Protein AF-A0A9E4AXX1-F1 (afdb_monomer_lite)

pLDDT: mean 86.41, std 9.51, range [56.75, 96.88]

Secondary structure (DSSP, 8-state):
--HHHHHHHHHHHHHHHHHHHHHHTSGGG-TTHHHHHHHHHHH--TT-EEEESSHHHHHHH-TTSEEEETHHHHH-HHHHHHHHHHTT---EEEE--HHHHHHH-TT-HHHHHHHHH-----

Structure (mmCIF, N/CA/C/O backbone):
data_AF-A0A9E4AXX1-F1
#
_entry.id   AF-A0A9E4AXX1-F1
#
loop_
_atom_site.group_PDB
_atom_site.id
_atom_site.type_symbol
_atom_site.label_atom_id
_atom_site.label_alt_id
_atom_site.label_comp_id
_atom_site.label_asym_id
_atom_site.label_entity_id
_atom_site.label_seq_id
_atom_site.pdbx_PDB_ins_code
_atom_site.Cartn_x
_atom_site.Cartn_y
_atom_site.Cartn_z
_atom_site.occupancy
_atom_site.B_iso_or_equiv
_atom_site.auth_seq_id
_atom_site.auth_comp_id
_atom_site.auth_asym_id
_atom_site.auth_atom_id
_atom_site.pdbx_PDB_model_num
ATOM 1 N N . ASN A 1 1 ? 13.326 39.904 -19.390 1.00 56.75 1 ASN A N 1
ATOM 2 C CA . ASN A 1 1 ? 13.997 38.770 -18.715 1.00 56.75 1 ASN A CA 1
ATOM 3 C C . ASN A 1 1 ? 13.162 37.483 -18.827 1.00 56.75 1 ASN A C 1
ATOM 5 O O . ASN A 1 1 ? 12.922 36.799 -17.845 1.00 56.75 1 ASN A O 1
ATOM 9 N N . THR A 1 2 ? 12.675 37.166 -20.030 1.00 58.84 2 THR A N 1
ATOM 10 C CA . THR A 1 2 ? 11.718 36.077 -20.317 1.00 58.84 2 THR A CA 1
ATOM 11 C C . THR A 1 2 ? 12.393 34.714 -20.495 1.00 58.84 2 THR A C 1
ATOM 13 O O . THR A 1 2 ? 11.805 33.699 -20.135 1.00 58.84 2 THR A O 1
ATOM 16 N N . LEU A 1 3 ? 13.650 34.684 -20.960 1.00 58.59 3 LEU A N 1
ATOM 17 C CA . LEU A 1 3 ? 14.443 33.450 -21.058 1.00 58.59 3 LEU A CA 1
ATOM 18 C C . LEU A 1 3 ? 14.667 32.782 -19.690 1.00 58.59 3 LEU A C 1
ATOM 20 O O . LEU A 1 3 ? 14.642 31.559 -19.601 1.00 58.59 3 LEU A O 1
ATOM 24 N N . GLY A 1 4 ? 14.836 33.574 -18.625 1.00 64.25 4 GLY A N 1
ATOM 25 C CA . GLY A 1 4 ? 15.099 33.061 -17.276 1.00 64.25 4 GLY A CA 1
ATOM 26 C C . GLY A 1 4 ? 13.930 32.297 -16.644 1.00 64.25 4 GLY A C 1
ATOM 27 O O . GLY A 1 4 ? 14.163 31.475 -15.769 1.00 64.25 4 GLY A O 1
ATOM 28 N N . ILE A 1 5 ? 12.692 32.532 -17.099 1.00 74.06 5 ILE A N 1
ATOM 29 C CA . ILE A 1 5 ? 11.482 31.823 -16.634 1.00 74.06 5 ILE A CA 1
ATOM 30 C C . ILE A 1 5 ? 11.172 30.621 -17.540 1.00 74.06 5 ILE A C 1
ATOM 32 O O . ILE A 1 5 ? 10.683 29.594 -17.081 1.00 74.06 5 ILE A O 1
ATOM 36 N N . LEU A 1 6 ? 11.513 30.714 -18.827 1.00 80.31 6 LEU A N 1
ATOM 37 C CA . LEU A 1 6 ? 11.275 29.649 -19.801 1.00 80.31 6 LEU A CA 1
ATOM 38 C C . LEU A 1 6 ? 12.066 28.375 -19.481 1.00 80.31 6 LEU A C 1
ATOM 40 O O . LEU A 1 6 ? 11.515 27.283 -19.565 1.00 80.31 6 LEU A O 1
ATOM 44 N N . VAL A 1 7 ? 13.326 28.512 -19.059 1.00 81.62 7 VAL A N 1
ATOM 45 C CA . VAL A 1 7 ? 14.173 27.371 -18.675 1.00 81.62 7 VAL A CA 1
ATOM 46 C C . VAL A 1 7 ? 13.571 26.556 -17.515 1.00 81.62 7 VAL A C 1
ATOM 48 O O . VAL A 1 7 ? 13.377 25.353 -17.696 1.00 81.62 7 VAL A O 1
ATOM 51 N N . PRO A 1 8 ? 13.208 27.144 -16.355 1.00 81.12 8 PRO A N 1
ATOM 52 C CA . PRO A 1 8 ? 12.591 26.382 -15.271 1.00 81.12 8 PRO A CA 1
ATOM 53 C C . PRO A 1 8 ? 11.210 25.824 -15.639 1.00 81.12 8 PRO A C 1
ATOM 55 O O . PRO A 1 8 ? 10.886 24.719 -15.213 1.00 81.12 8 PRO A O 1
ATOM 58 N N . CYS A 1 9 ? 10.418 26.514 -16.469 1.00 82.62 9 CYS A N 1
ATOM 59 C CA . CYS A 1 9 ? 9.150 25.968 -16.964 1.00 82.62 9 CYS A CA 1
ATOM 60 C C . CYS A 1 9 ? 9.351 24.724 -17.837 1.00 82.62 9 CYS A C 1
ATOM 62 O O . CYS A 1 9 ? 8.648 23.736 -17.649 1.00 82.62 9 CYS A O 1
ATOM 64 N N . VAL A 1 10 ? 10.317 24.744 -18.762 1.00 82.06 10 VAL A N 1
ATOM 65 C CA . VAL A 1 10 ? 10.636 23.576 -19.598 1.00 82.06 10 VAL A CA 1
ATOM 66 C C . VAL A 1 10 ? 11.124 22.417 -18.731 1.00 82.06 10 VAL A C 1
ATOM 68 O O . VAL A 1 10 ? 10.649 21.301 -18.914 1.00 82.06 10 VAL A O 1
ATOM 71 N N . LEU A 1 11 ? 11.988 22.682 -17.744 1.00 82.44 11 LEU A N 1
ATOM 72 C CA . LEU A 1 11 ? 12.474 21.654 -16.819 1.00 82.44 11 LEU A CA 1
ATOM 73 C C . LEU A 1 11 ? 11.337 21.022 -16.006 1.00 82.44 11 LEU A C 1
ATOM 75 O O . LEU A 1 11 ? 11.226 19.797 -15.965 1.00 82.44 11 LEU A O 1
ATOM 79 N N . LEU A 1 12 ? 10.456 21.840 -15.422 1.00 80.44 12 LEU A N 1
ATOM 80 C CA . LEU A 1 12 ? 9.279 21.363 -14.690 1.00 80.44 12 LEU A CA 1
ATOM 81 C C . LEU A 1 12 ? 8.368 20.510 -15.573 1.00 80.44 12 LEU A C 1
ATOM 83 O O . LEU A 1 12 ? 7.955 19.431 -15.159 1.00 80.44 12 LEU A O 1
ATOM 87 N N . VAL A 1 13 ? 8.090 20.959 -16.800 1.00 81.00 13 VAL A N 1
ATOM 88 C CA . VAL A 1 13 ? 7.272 20.194 -17.749 1.00 81.00 13 VAL A CA 1
ATOM 89 C C . VAL A 1 13 ? 7.940 18.864 -18.083 1.00 81.00 13 VAL A C 1
ATOM 91 O O . VAL A 1 13 ? 7.255 17.845 -18.086 1.00 81.00 13 VAL A O 1
ATOM 94 N N . THR A 1 14 ? 9.253 18.832 -18.323 1.00 75.75 14 THR A N 1
ATOM 95 C CA . THR A 1 14 ? 9.959 17.577 -18.623 1.00 75.75 14 THR A CA 1
ATOM 96 C C . THR A 1 14 ? 9.958 16.601 -17.450 1.00 75.75 14 THR A C 1
ATOM 98 O O . THR A 1 14 ? 9.663 15.430 -17.665 1.00 75.75 14 THR A O 1
ATOM 101 N N . LEU A 1 15 ? 10.197 17.073 -16.223 1.00 78.44 15 LEU A N 1
ATOM 102 C CA . LEU A 1 15 ? 10.161 16.249 -15.008 1.00 78.44 15 LEU A CA 1
ATOM 103 C C . LEU A 1 15 ? 8.767 15.654 -14.776 1.00 78.44 15 LEU A C 1
ATOM 105 O O . LEU A 1 15 ? 8.622 14.442 -14.665 1.00 78.44 15 LEU A O 1
ATOM 109 N N . LEU A 1 16 ? 7.725 16.488 -14.816 1.00 75.19 16 LEU A N 1
ATOM 110 C CA . LEU A 1 16 ? 6.343 16.024 -14.649 1.00 75.19 16 LEU A CA 1
ATOM 111 C C . LEU A 1 16 ? 5.903 15.088 -15.783 1.00 75.19 16 LEU A C 1
ATOM 113 O O . LEU A 1 16 ? 5.129 14.157 -15.563 1.00 75.19 16 LEU A O 1
ATOM 117 N N . SER A 1 17 ? 6.394 15.323 -17.004 1.00 75.00 17 SER A N 1
ATOM 118 C CA . SER A 1 17 ? 6.107 14.453 -18.146 1.00 75.00 17 SER A CA 1
ATOM 119 C C . SER A 1 17 ? 6.749 13.082 -17.984 1.00 75.00 17 SER A C 1
ATOM 121 O O . SER A 1 17 ? 6.130 12.102 -18.382 1.00 75.00 17 SER A O 1
ATOM 123 N N . GLN A 1 18 ? 7.947 12.992 -17.399 1.00 74.62 18 GLN A N 1
ATOM 124 C CA . GLN A 1 18 ? 8.622 11.718 -17.147 1.00 74.62 18 GLN A CA 1
ATOM 125 C C . GLN A 1 18 ? 7.835 10.847 -16.170 1.00 74.62 18 GLN A C 1
ATOM 127 O O . GLN A 1 18 ? 7.527 9.710 -16.520 1.00 74.62 18 GLN A O 1
ATOM 132 N N . ASP A 1 19 ? 7.423 11.387 -15.021 1.00 71.62 19 ASP A N 1
ATOM 133 C CA . ASP A 1 19 ? 6.603 10.642 -14.055 1.00 71.62 19 ASP A CA 1
ATOM 134 C C . ASP A 1 19 ? 5.276 10.207 -14.683 1.00 71.62 19 ASP A C 1
ATOM 136 O O . ASP A 1 19 ? 4.839 9.060 -14.560 1.00 71.62 19 ASP A O 1
ATOM 140 N N . TYR A 1 20 ? 4.648 11.119 -15.431 1.00 75.88 20 TYR A N 1
ATOM 141 C CA . TYR A 1 20 ? 3.413 10.827 -16.139 1.00 75.88 20 TYR A CA 1
ATOM 142 C C . TYR A 1 20 ? 3.582 9.714 -17.176 1.00 75.88 20 TYR A C 1
ATOM 144 O O . TYR A 1 20 ? 2.757 8.806 -17.221 1.00 75.88 20 TYR A O 1
ATOM 152 N N . LEU A 1 21 ? 4.624 9.771 -18.009 1.00 74.00 21 LEU A N 1
ATOM 153 C CA . LEU A 1 21 ? 4.923 8.763 -19.028 1.00 74.00 21 LEU A CA 1
ATOM 154 C C . LEU A 1 21 ? 5.248 7.414 -18.386 1.00 74.00 21 LEU A C 1
ATOM 156 O O . LEU A 1 21 ? 4.680 6.400 -18.789 1.00 74.00 21 LEU A O 1
ATOM 160 N N . TYR A 1 22 ? 6.084 7.408 -17.353 1.00 75.50 22 TYR A N 1
ATOM 161 C CA . TYR A 1 22 ? 6.487 6.201 -16.644 1.00 75.50 22 TYR A CA 1
ATOM 162 C C . TYR A 1 22 ? 5.286 5.477 -16.026 1.00 75.50 22 TYR A C 1
ATOM 164 O O . TYR A 1 22 ? 5.074 4.283 -16.251 1.00 75.50 22 TYR A O 1
ATOM 172 N N . PHE A 1 23 ? 4.419 6.193 -15.308 1.00 75.06 23 PHE A N 1
ATOM 173 C CA . PHE A 1 23 ? 3.256 5.548 -14.709 1.00 75.06 23 PHE A CA 1
ATOM 174 C C . PHE A 1 23 ? 2.154 5.267 -15.727 1.00 75.06 23 PHE A C 1
ATOM 176 O O . PHE A 1 23 ? 1.577 4.186 -15.683 1.00 75.06 23 PHE A O 1
ATOM 183 N N . LYS A 1 24 ? 1.872 6.168 -16.675 1.00 75.25 24 LYS A N 1
ATOM 184 C CA . LYS A 1 24 ? 0.751 5.991 -17.611 1.00 75.25 24 LYS A CA 1
ATOM 185 C C . LYS A 1 24 ? 1.038 5.019 -18.753 1.00 75.25 24 LYS A C 1
ATOM 187 O O . LYS A 1 24 ? 0.120 4.310 -19.164 1.00 75.25 24 LYS A O 1
ATOM 192 N N . ILE A 1 25 ? 2.247 5.044 -19.312 1.00 74.44 25 ILE A N 1
ATOM 193 C CA . ILE A 1 25 ? 2.620 4.248 -20.490 1.00 74.44 25 ILE A CA 1
ATOM 194 C C . ILE A 1 25 ? 3.355 2.980 -20.070 1.00 74.44 25 ILE A C 1
ATOM 196 O O . ILE A 1 25 ? 3.000 1.896 -20.525 1.00 74.44 25 ILE A O 1
ATOM 200 N N . GLU A 1 26 ? 4.333 3.091 -19.171 1.00 71.62 26 GLU A N 1
ATOM 201 C CA . GLU A 1 26 ? 5.130 1.936 -18.732 1.00 71.62 26 GLU A CA 1
ATOM 202 C C . GLU A 1 26 ? 4.500 1.186 -17.549 1.00 71.62 26 GLU A C 1
ATOM 204 O O . GLU A 1 26 ? 5.031 0.168 -17.105 1.00 71.62 26 GLU A O 1
ATOM 209 N N . ASN A 1 27 ? 3.355 1.656 -17.034 1.00 67.31 27 ASN A N 1
ATOM 210 C CA . ASN A 1 27 ? 2.674 1.100 -15.859 1.00 67.31 27 ASN A CA 1
ATOM 211 C C . ASN A 1 27 ? 3.601 0.992 -14.631 1.00 67.31 27 ASN A C 1
ATOM 213 O O . ASN A 1 27 ? 3.482 0.064 -13.829 1.00 67.31 27 ASN A O 1
ATOM 217 N N . GLY A 1 28 ? 4.567 1.909 -14.504 1.00 65.00 28 GLY A N 1
ATOM 218 C CA . GLY A 1 28 ? 5.587 1.860 -13.457 1.00 65.00 28 GLY A CA 1
ATOM 219 C C . GLY A 1 28 ? 6.519 0.646 -13.559 1.00 65.00 28 GLY A C 1
ATOM 220 O O . GLY A 1 28 ? 6.969 0.136 -12.534 1.00 65.00 28 GLY A O 1
ATOM 221 N N . GLY A 1 29 ? 6.730 0.120 -14.771 1.00 69.94 29 GLY A N 1
ATOM 222 C CA . GLY A 1 29 ? 7.564 -1.054 -15.034 1.00 69.94 29 GLY A CA 1
ATOM 223 C C . GLY A 1 29 ? 6.938 -2.386 -14.608 1.00 69.94 29 GLY A C 1
ATOM 224 O O . GLY A 1 29 ? 7.637 -3.401 -14.571 1.00 69.94 29 GLY A O 1
ATOM 225 N N . ARG A 1 30 ? 5.639 -2.417 -14.258 1.00 72.94 30 ARG A N 1
ATOM 226 C CA . ARG A 1 30 ? 4.974 -3.610 -13.703 1.00 72.94 30 ARG A CA 1
ATOM 227 C C . ARG A 1 30 ? 3.643 -3.906 -14.406 1.00 72.94 30 ARG A C 1
ATOM 229 O O . ARG A 1 30 ? 2.642 -3.235 -14.151 1.00 72.94 30 ARG A O 1
ATOM 236 N N . PRO A 1 31 ? 3.578 -4.957 -15.248 1.00 68.69 31 PRO A N 1
ATOM 237 C CA . PRO A 1 31 ? 2.538 -5.121 -16.272 1.00 68.69 31 PRO A CA 1
ATOM 238 C C . PRO A 1 31 ? 1.109 -5.389 -15.766 1.00 68.69 31 PRO A C 1
ATOM 240 O O . PRO A 1 31 ? 0.210 -5.512 -16.585 1.00 68.69 31 PRO A O 1
ATOM 243 N N . LYS A 1 32 ? 0.868 -5.470 -14.449 1.00 81.19 32 LYS A N 1
ATOM 244 C CA . LYS A 1 32 ? -0.468 -5.703 -13.857 1.00 81.19 32 LYS A CA 1
ATOM 245 C C . LYS A 1 32 ? -0.842 -4.736 -12.739 1.00 81.19 32 LYS A C 1
ATOM 247 O O . LYS A 1 32 ? -1.874 -4.897 -12.093 1.00 81.19 32 LYS A O 1
ATOM 252 N N . TRP A 1 33 ? -0.002 -3.741 -12.469 1.00 82.56 33 TRP A N 1
ATOM 253 C CA . TRP A 1 33 ? -0.263 -2.828 -11.361 1.00 82.56 33 TRP A CA 1
ATOM 254 C C . TRP A 1 33 ? -1.491 -1.967 -11.597 1.00 82.56 33 TRP A C 1
ATOM 256 O O . TRP A 1 33 ? -2.308 -1.834 -10.692 1.00 82.56 33 TRP A O 1
ATOM 266 N N . ARG A 1 34 ? -1.676 -1.463 -12.818 1.00 84.50 34 ARG A N 1
ATOM 267 C CA . ARG A 1 34 ? -2.863 -0.686 -13.170 1.00 84.50 34 ARG A CA 1
ATOM 268 C C . ARG A 1 34 ? -4.162 -1.452 -12.901 1.00 84.50 34 ARG A C 1
ATOM 270 O O . ARG A 1 34 ? -5.029 -0.927 -12.215 1.00 84.50 34 ARG A O 1
ATOM 277 N N . GLU A 1 35 ? -4.251 -2.700 -13.362 1.00 88.00 35 GLU A N 1
ATOM 278 C CA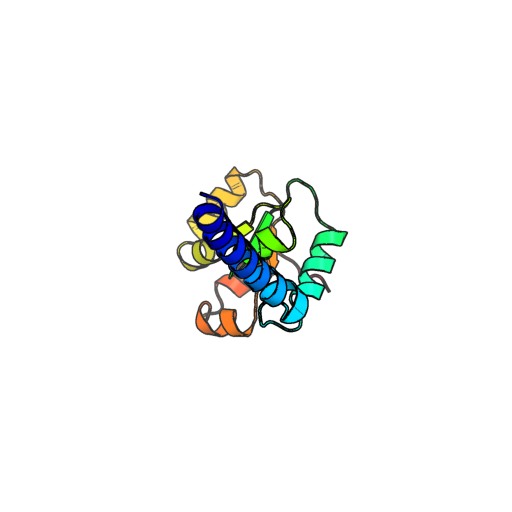 . GLU A 1 35 ? -5.409 -3.576 -13.121 1.00 88.00 35 GLU A CA 1
ATOM 279 C C . GLU A 1 35 ? -5.657 -3.774 -11.615 1.00 88.00 35 GLU A C 1
ATOM 281 O O . GLU A 1 35 ? -6.784 -3.652 -11.142 1.00 88.00 35 GLU A O 1
ATOM 286 N N . ALA A 1 36 ? -4.598 -4.004 -10.830 1.00 90.12 36 ALA A N 1
ATOM 287 C CA . ALA A 1 36 ? -4.715 -4.144 -9.378 1.00 90.12 36 ALA A CA 1
ATOM 288 C C . ALA A 1 36 ? -5.223 -2.858 -8.697 1.00 90.12 36 ALA A C 1
ATOM 290 O O . ALA A 1 36 ? -6.048 -2.923 -7.784 1.00 90.12 36 ALA A O 1
ATOM 291 N N . PHE A 1 37 ? -4.759 -1.686 -9.138 1.00 92.38 37 PHE A N 1
ATOM 292 C CA . PHE A 1 37 ? -5.241 -0.400 -8.635 1.00 92.38 37 PHE A CA 1
ATOM 293 C C . PHE A 1 37 ? -6.696 -0.128 -9.032 1.00 92.38 37 PHE A C 1
ATOM 295 O O . PHE A 1 37 ? -7.443 0.416 -8.221 1.00 92.38 37 PHE A O 1
ATOM 302 N N . GLU A 1 38 ? -7.126 -0.543 -10.225 1.00 92.88 38 GLU A N 1
ATOM 303 C CA . GLU A 1 38 ? -8.520 -0.432 -10.676 1.00 92.88 38 GLU A CA 1
ATOM 304 C C . GLU A 1 38 ? -9.473 -1.256 -9.792 1.00 92.88 38 GLU A C 1
ATOM 306 O O . GLU A 1 38 ? -10.538 -0.759 -9.419 1.00 92.88 38 GLU A O 1
ATOM 311 N N . VAL A 1 39 ? -9.063 -2.456 -9.357 1.00 93.81 39 VAL A N 1
ATOM 312 C CA . VAL A 1 39 ? -9.825 -3.268 -8.386 1.00 93.81 39 VAL A CA 1
ATOM 313 C C . VAL A 1 39 ? -10.012 -2.520 -7.064 1.00 93.81 39 VAL A C 1
ATOM 315 O O . VAL A 1 39 ? -11.127 -2.426 -6.549 1.00 93.81 39 VAL A O 1
ATOM 318 N N . VAL A 1 40 ? -8.942 -1.929 -6.521 1.00 95.31 40 VAL A N 1
ATOM 319 C CA . VAL A 1 40 ? -9.050 -1.135 -5.285 1.00 95.31 40 VAL A CA 1
ATOM 320 C C . VAL A 1 40 ? -9.925 0.090 -5.504 1.00 95.31 40 VAL A C 1
ATOM 322 O O . VAL A 1 40 ? -10.775 0.388 -4.671 1.00 95.31 40 VAL A O 1
ATOM 325 N N . GLN A 1 41 ? -9.754 0.793 -6.621 1.00 95.12 41 GLN A N 1
ATOM 326 C CA . GLN A 1 41 ? -10.520 1.993 -6.938 1.00 95.12 41 GLN A CA 1
ATOM 327 C C . GLN A 1 41 ? -12.030 1.717 -6.993 1.00 95.12 41 GLN A C 1
ATOM 329 O O . GLN A 1 41 ? -12.810 2.570 -6.569 1.00 95.12 41 GLN A O 1
ATOM 334 N N . ALA A 1 42 ? -12.442 0.537 -7.463 1.00 94.81 42 ALA A N 1
ATOM 335 C CA . ALA A 1 42 ? -13.846 0.136 -7.522 1.00 94.81 42 ALA A CA 1
ATOM 336 C C . ALA A 1 42 ? -14.456 -0.165 -6.139 1.00 94.81 42 ALA A C 1
ATOM 338 O O . ALA A 1 42 ? -15.642 0.082 -5.920 1.00 94.81 42 ALA A O 1
ATOM 339 N N . GLU A 1 43 ? -13.663 -0.685 -5.197 1.00 95.12 43 GLU A N 1
ATOM 340 C CA . GLU A 1 43 ? -14.156 -1.168 -3.898 1.00 95.12 43 GLU A CA 1
ATOM 341 C C . GLU A 1 43 ? -13.757 -0.301 -2.694 1.00 95.12 43 GLU A C 1
ATOM 343 O O . GLU A 1 43 ? -14.207 -0.567 -1.568 1.00 95.12 43 GLU A O 1
ATOM 348 N N . LYS A 1 44 ? -12.886 0.698 -2.880 1.00 95.31 44 LYS A N 1
ATOM 349 C CA . LYS A 1 44 ? -12.315 1.492 -1.785 1.00 95.31 44 LYS A CA 1
ATOM 350 C C . LYS A 1 44 ? -13.374 2.260 -1.001 1.00 95.31 44 LYS A C 1
ATOM 352 O O . LYS A 1 44 ? -14.387 2.718 -1.525 1.00 95.31 44 LYS A O 1
ATOM 357 N N . LYS A 1 45 ? -13.088 2.466 0.282 1.00 95.75 45 LYS A N 1
ATOM 358 C CA . LYS A 1 45 ? -13.796 3.410 1.154 1.00 95.75 45 LYS A CA 1
ATOM 359 C C . LYS A 1 45 ? -12.859 4.562 1.527 1.00 95.75 45 LYS A C 1
ATOM 361 O O . LYS A 1 45 ? -11.653 4.341 1.593 1.00 95.75 45 LYS A O 1
ATOM 366 N N . PRO A 1 46 ? -13.382 5.758 1.854 1.00 93.44 46 PRO A N 1
ATOM 367 C CA . PRO A 1 46 ? -12.550 6.922 2.185 1.00 93.44 46 PRO A CA 1
ATOM 368 C C . PRO A 1 46 ? -11.585 6.714 3.359 1.00 93.44 46 PRO A C 1
ATOM 370 O O . PRO A 1 46 ? -10.585 7.406 3.472 1.00 93.44 46 PRO A O 1
ATOM 373 N N . THR A 1 47 ? -11.891 5.777 4.258 1.00 94.75 47 THR A N 1
ATOM 374 C CA . THR A 1 47 ? -11.053 5.474 5.426 1.00 94.75 47 THR A CA 1
ATOM 375 C C . THR A 1 47 ? -10.049 4.353 5.185 1.00 94.75 47 THR A C 1
ATOM 377 O O . THR A 1 47 ? -9.335 3.983 6.117 1.00 94.75 47 THR A O 1
ATOM 380 N N . ASP A 1 48 ? -10.063 3.743 4.001 1.00 96.88 48 ASP A N 1
ATOM 381 C CA . ASP A 1 48 ? -9.123 2.685 3.666 1.00 96.88 48 ASP A CA 1
ATOM 382 C C . ASP A 1 48 ? -7.710 3.250 3.515 1.00 96.88 48 ASP A C 1
ATOM 384 O O . ASP A 1 48 ? -7.505 4.432 3.236 1.00 96.88 48 ASP A O 1
ATOM 388 N N . LYS A 1 49 ? -6.722 2.376 3.667 1.00 96.44 49 LYS A N 1
ATOM 389 C CA . LYS A 1 49 ? -5.325 2.681 3.356 1.00 96.44 49 LYS A CA 1
ATOM 390 C C . LYS A 1 49 ? -4.777 1.639 2.394 1.00 96.44 49 LYS A C 1
ATOM 392 O O . LYS A 1 49 ? -5.292 0.521 2.333 1.00 96.44 49 LYS A O 1
ATOM 397 N N . VAL A 1 50 ? -3.729 1.993 1.662 1.00 96.38 50 VAL A N 1
ATOM 398 C CA . VAL A 1 50 ? -3.044 1.083 0.741 1.00 96.38 50 VAL A CA 1
ATOM 399 C C . VAL A 1 50 ? -1.607 0.870 1.206 1.00 96.38 50 VAL A C 1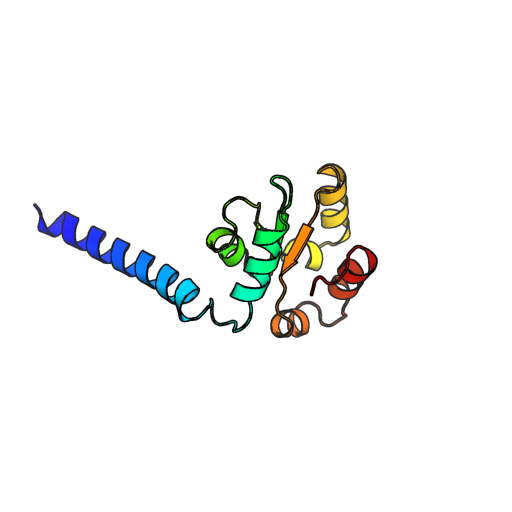
ATOM 401 O O . VAL A 1 50 ? -0.901 1.824 1.513 1.00 96.38 50 VAL A O 1
ATOM 404 N N . VAL A 1 51 ? -1.188 -0.387 1.309 1.00 95.19 51 VAL A N 1
ATOM 405 C CA . VAL A 1 51 ? 0.151 -0.810 1.720 1.00 95.19 51 VAL A CA 1
ATOM 406 C C . VAL A 1 51 ? 0.894 -1.308 0.484 1.00 95.19 51 VAL A C 1
ATOM 408 O O . VAL A 1 51 ? 0.410 -2.204 -0.214 1.00 95.19 51 VAL A O 1
ATOM 411 N N . LEU A 1 52 ? 2.050 -0.708 0.206 1.00 92.31 52 LEU A N 1
ATOM 412 C CA . LEU A 1 52 ? 2.800 -0.867 -1.041 1.00 92.31 52 LEU A CA 1
ATOM 413 C C . LEU A 1 52 ? 4.296 -1.019 -0.760 1.00 92.31 52 LEU A C 1
ATOM 415 O O . LEU A 1 52 ? 4.825 -0.438 0.187 1.00 92.31 52 LEU A O 1
ATOM 419 N N . SER A 1 53 ? 5.000 -1.727 -1.641 1.00 87.56 53 SER A N 1
ATOM 420 C CA . SER A 1 53 ? 6.469 -1.673 -1.692 1.00 87.56 53 SER A CA 1
ATOM 421 C C . SER A 1 53 ? 6.993 -0.361 -2.281 1.00 87.56 53 SER A C 1
ATOM 423 O O . SER A 1 53 ? 8.149 -0.033 -2.083 1.00 87.56 53 SER A O 1
ATOM 425 N N . GLU A 1 54 ? 6.155 0.376 -3.011 1.00 87.50 54 GLU A N 1
ATOM 426 C CA . GLU A 1 54 ? 6.478 1.689 -3.573 1.00 87.50 54 GLU A CA 1
ATOM 427 C C . GLU A 1 54 ? 5.294 2.638 -3.318 1.00 87.50 54 GLU A C 1
ATOM 429 O O . GLU A 1 54 ? 4.310 2.603 -4.066 1.00 87.50 54 GLU A O 1
ATOM 434 N N . PRO A 1 55 ? 5.313 3.438 -2.235 1.00 90.62 55 PRO A N 1
ATOM 435 C CA . PRO A 1 55 ? 4.193 4.306 -1.866 1.00 90.62 55 PRO A CA 1
ATOM 436 C C . PRO A 1 55 ? 3.838 5.348 -2.930 1.00 90.62 55 PRO A C 1
ATOM 438 O O . PRO A 1 55 ? 2.679 5.762 -2.997 1.00 90.62 55 PRO A O 1
ATOM 441 N N . GLU A 1 56 ? 4.795 5.748 -3.775 1.00 88.75 56 GLU A N 1
ATOM 442 C CA . GLU A 1 56 ? 4.545 6.700 -4.865 1.00 88.75 56 GLU A CA 1
ATOM 443 C C . GLU A 1 56 ? 3.477 6.205 -5.840 1.00 88.75 56 GLU A C 1
ATOM 445 O O . GLU A 1 56 ? 2.659 6.983 -6.326 1.00 88.75 56 GLU A O 1
ATOM 450 N N . MET A 1 57 ? 3.399 4.890 -6.048 1.00 87.06 57 MET A N 1
ATOM 451 C CA . MET A 1 57 ? 2.361 4.283 -6.877 1.00 87.06 57 MET A CA 1
ATOM 452 C C . MET A 1 57 ? 0.966 4.543 -6.322 1.00 87.06 57 MET A C 1
ATOM 454 O O . MET A 1 57 ? 0.051 4.881 -7.064 1.00 87.06 57 MET A O 1
ATOM 458 N N . GLY A 1 58 ? 0.796 4.394 -5.009 1.00 91.12 58 GLY A N 1
ATOM 459 C CA . GLY A 1 58 ? -0.479 4.651 -4.351 1.00 91.12 58 GLY A CA 1
ATOM 460 C C . GLY A 1 58 ? -0.840 6.128 -4.411 1.00 91.12 58 GLY A C 1
ATOM 461 O O . GLY A 1 58 ? -1.985 6.452 -4.708 1.00 91.12 58 GLY A O 1
ATOM 462 N N . ARG A 1 59 ? 0.144 7.020 -4.241 1.00 92.00 59 ARG A N 1
ATOM 463 C CA . ARG A 1 59 ? -0.053 8.465 -4.423 1.00 92.00 59 ARG A CA 1
ATOM 464 C C . ARG A 1 59 ? -0.473 8.828 -5.847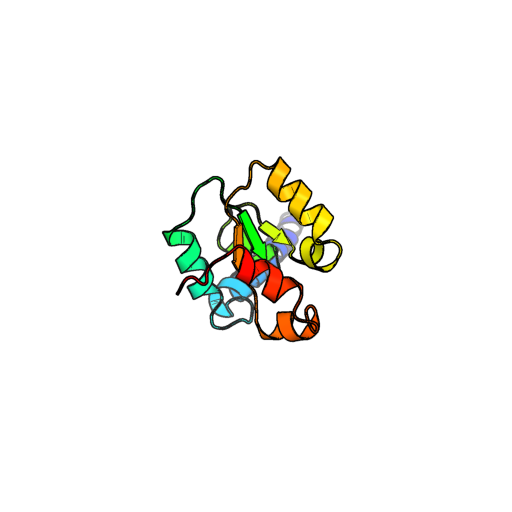 1.00 92.00 59 ARG A C 1
ATOM 466 O O . ARG A 1 59 ? -1.286 9.729 -6.010 1.00 92.00 59 ARG A O 1
ATOM 473 N N . TYR A 1 60 ? 0.041 8.130 -6.858 1.00 90.31 60 TYR A N 1
ATOM 474 C CA . TYR A 1 60 ? -0.324 8.366 -8.255 1.00 90.31 60 TYR A CA 1
ATOM 475 C C . TYR A 1 60 ? -1.703 7.788 -8.616 1.00 90.31 60 TYR A C 1
ATOM 477 O O . TYR A 1 60 ? -2.534 8.482 -9.197 1.00 90.31 60 TYR A O 1
ATOM 485 N N . TYR A 1 61 ? -1.955 6.518 -8.288 1.00 91.19 61 TYR A N 1
ATOM 486 C CA . TYR A 1 61 ? -3.148 5.786 -8.735 1.00 91.19 61 TYR A CA 1
ATOM 487 C C . TYR A 1 61 ? -4.363 5.936 -7.812 1.00 91.19 61 TYR A C 1
ATOM 489 O O . TYR A 1 61 ? -5.495 5.803 -8.274 1.00 91.19 61 TYR A O 1
ATOM 497 N N . LEU A 1 62 ? -4.148 6.188 -6.519 1.00 94.38 62 LEU A N 1
ATOM 498 C CA . LEU A 1 62 ? -5.183 6.295 -5.485 1.00 94.38 62 LEU A CA 1
ATOM 499 C C . LEU A 1 62 ? -4.903 7.497 -4.556 1.00 94.38 62 LEU A C 1
ATOM 501 O O . LEU A 1 62 ? -4.767 7.300 -3.344 1.00 94.38 62 LEU A O 1
ATOM 505 N N . PRO A 1 63 ? -4.817 8.737 -5.078 1.00 94.56 63 PRO A N 1
ATOM 506 C CA . PRO A 1 63 ? -4.375 9.902 -4.302 1.00 94.56 63 PRO A CA 1
ATOM 507 C C . PRO A 1 63 ? -5.253 10.216 -3.079 1.00 94.56 63 PRO A C 1
ATOM 509 O O . PRO A 1 63 ? -4.822 10.916 -2.166 1.00 94.56 63 PRO A O 1
ATOM 512 N N . GLU A 1 64 ? -6.479 9.694 -3.026 1.00 95.19 64 GLU A N 1
ATOM 513 C CA . GLU A 1 64 ? -7.411 9.877 -1.911 1.00 95.19 64 GLU A CA 1
ATOM 514 C C . GLU A 1 64 ? -7.175 8.898 -0.754 1.00 95.19 64 GLU A C 1
ATOM 516 O O . GLU A 1 64 ? -7.757 9.076 0.315 1.00 95.19 64 GLU A O 1
ATOM 521 N N . LEU A 1 65 ? -6.367 7.850 -0.952 1.00 96.31 65 LEU A N 1
ATOM 522 C CA . LEU A 1 65 ? -6.030 6.887 0.093 1.00 96.31 65 LEU A CA 1
ATOM 523 C C . LEU A 1 65 ? -4.640 7.163 0.660 1.00 96.31 65 LEU A C 1
ATOM 525 O O . LEU A 1 65 ? -3.690 7.487 -0.052 1.00 96.31 65 LEU A O 1
ATOM 529 N N . THR A 1 66 ? -4.484 6.955 1.967 1.00 96.12 66 THR A N 1
ATOM 530 C CA . THR A 1 66 ? -3.157 7.003 2.585 1.00 96.12 66 THR A CA 1
ATOM 531 C C . THR A 1 66 ? -2.319 5.824 2.097 1.00 96.12 66 THR A C 1
ATOM 533 O O . THR A 1 66 ? -2.687 4.668 2.316 1.00 96.12 66 THR A O 1
ATOM 536 N N . SER A 1 67 ? -1.182 6.128 1.472 1.00 95.44 67 SER A N 1
ATOM 537 C CA . SER A 1 67 ? -0.189 5.136 1.059 1.00 95.44 67 SER A CA 1
ATOM 538 C C . SER A 1 67 ? 0.806 4.876 2.188 1.00 95.44 67 SER A C 1
ATOM 540 O O . SER A 1 67 ? 1.426 5.809 2.696 1.00 95.44 67 SER A O 1
ATOM 542 N N . ILE A 1 68 ? 0.948 3.613 2.579 1.00 95.19 68 ILE A N 1
ATOM 543 C CA . ILE A 1 68 ? 1.861 3.135 3.619 1.00 95.19 68 ILE A CA 1
ATOM 544 C C . ILE A 1 68 ? 2.942 2.281 2.958 1.00 95.19 68 ILE A C 1
ATOM 546 O O . ILE A 1 68 ? 2.646 1.422 2.124 1.00 95.19 68 ILE A O 1
ATOM 550 N N . TYR A 1 69 ? 4.194 2.496 3.353 1.00 92.62 69 TYR A N 1
ATOM 551 C CA . TYR A 1 69 ? 5.298 1.640 2.939 1.00 92.62 69 TYR A CA 1
ATOM 552 C C . TYR A 1 69 ? 5.279 0.314 3.702 1.00 92.62 69 TYR A C 1
ATOM 554 O O . TYR A 1 69 ? 5.190 0.301 4.929 1.00 92.62 69 TYR A O 1
ATOM 562 N N . ILE A 1 70 ? 5.400 -0.804 2.986 1.00 92.12 70 ILE A N 1
ATOM 563 C CA . ILE A 1 70 ? 5.379 -2.141 3.591 1.00 92.12 70 ILE A CA 1
ATOM 564 C C . ILE A 1 70 ? 6.598 -2.434 4.479 1.00 92.12 70 ILE A C 1
ATOM 566 O O . ILE A 1 70 ? 6.522 -3.332 5.311 1.00 92.12 70 ILE A O 1
ATOM 570 N N . GLY A 1 71 ? 7.683 -1.657 4.359 1.00 90.94 71 GLY A N 1
ATOM 571 C CA . GLY A 1 71 ? 8.872 -1.782 5.211 1.00 90.94 71 GLY A CA 1
ATOM 572 C C . GLY A 1 71 ? 8.553 -1.823 6.700 1.00 90.94 71 GLY A C 1
ATOM 573 O O . GLY A 1 71 ? 9.086 -2.669 7.394 1.00 90.94 71 GLY A O 1
ATOM 574 N N . GLY A 1 72 ? 7.579 -1.036 7.174 1.00 91.25 72 GLY A N 1
ATOM 575 C CA . GLY A 1 72 ? 7.194 -1.069 8.590 1.00 91.25 72 GLY A CA 1
ATOM 576 C C . GLY A 1 72 ? 6.715 -2.446 9.070 1.00 91.25 72 GLY A C 1
ATOM 577 O O . GLY A 1 72 ? 6.987 -2.823 10.202 1.00 91.25 72 GLY A O 1
ATOM 578 N N . LEU A 1 73 ? 6.055 -3.224 8.204 1.00 91.75 73 LEU A N 1
ATOM 579 C CA . LEU A 1 73 ? 5.623 -4.589 8.518 1.00 91.75 73 LEU A CA 1
ATOM 580 C C . LEU A 1 73 ? 6.779 -5.603 8.430 1.00 91.75 73 LEU A C 1
ATOM 582 O O . LEU A 1 73 ? 6.737 -6.617 9.122 1.00 91.75 73 LEU A O 1
ATOM 586 N N . LEU A 1 74 ? 7.779 -5.339 7.582 1.00 90.19 74 LEU A N 1
ATOM 587 C CA . LEU A 1 74 ? 8.994 -6.156 7.450 1.00 90.19 74 LEU A CA 1
ATOM 588 C C . LEU A 1 74 ? 9.949 -5.941 8.629 1.00 90.19 74 LEU A C 1
ATOM 590 O O . LEU A 1 74 ? 10.526 -6.900 9.129 1.00 90.19 74 LEU A O 1
ATOM 594 N N . ASP A 1 75 ? 10.091 -4.691 9.064 1.00 91.62 75 ASP A N 1
ATOM 595 C CA . ASP A 1 75 ? 11.037 -4.284 10.097 1.00 91.62 75 ASP A CA 1
ATOM 596 C C . ASP A 1 75 ? 10.516 -4.624 11.503 1.00 91.62 75 ASP A C 1
ATOM 598 O O . ASP A 1 75 ? 11.261 -5.150 12.329 1.00 91.62 75 ASP A O 1
ATOM 602 N N . ASP A 1 76 ? 9.237 -4.337 11.782 1.00 93.50 76 ASP A N 1
ATOM 603 C CA . ASP A 1 76 ? 8.602 -4.603 13.078 1.00 93.50 76 ASP A CA 1
ATOM 604 C C . ASP A 1 76 ? 7.089 -4.837 12.923 1.00 93.50 76 ASP A C 1
ATOM 606 O O . ASP A 1 76 ? 6.252 -3.928 13.006 1.0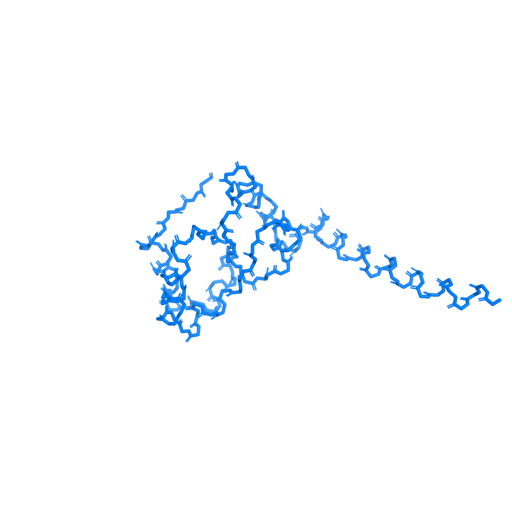0 93.50 76 ASP A O 1
ATOM 610 N N . SER A 1 77 ? 6.723 -6.105 12.722 1.00 91.94 77 SER A N 1
ATOM 611 C CA . SER A 1 77 ? 5.320 -6.495 12.562 1.00 91.94 77 SER A CA 1
ATOM 612 C C . SER A 1 77 ? 4.452 -6.235 13.800 1.00 91.94 77 SER A C 1
ATOM 614 O O . SER A 1 77 ? 3.261 -5.953 13.654 1.00 91.94 77 SER A O 1
ATOM 616 N N . GLU A 1 78 ? 5.024 -6.259 15.009 1.00 93.31 78 GLU A N 1
ATOM 617 C CA . GLU A 1 78 ? 4.282 -6.010 16.249 1.00 93.31 78 GLU A CA 1
ATOM 618 C C . GLU A 1 78 ? 3.979 -4.519 16.427 1.00 93.31 78 GLU A C 1
ATOM 620 O O . GLU A 1 78 ? 2.882 -4.140 16.848 1.00 93.31 78 GLU A O 1
ATOM 625 N N . ALA A 1 79 ? 4.931 -3.640 16.104 1.00 95.19 79 ALA A N 1
ATOM 626 C CA . ALA A 1 79 ? 4.689 -2.201 16.063 1.00 95.19 79 ALA A CA 1
ATOM 627 C C . ALA A 1 79 ? 3.649 -1.840 15.000 1.00 95.19 79 ALA A C 1
ATOM 629 O O . ALA A 1 79 ? 2.709 -1.102 15.309 1.00 95.19 79 ALA A O 1
ATOM 630 N N . PHE A 1 80 ? 3.764 -2.409 13.795 1.00 95.12 80 PHE A N 1
ATOM 631 C CA . PHE A 1 80 ? 2.782 -2.199 12.732 1.00 95.12 80 PHE A CA 1
ATOM 632 C C . PHE A 1 80 ? 1.374 -2.625 13.171 1.00 95.12 80 PHE A C 1
ATOM 634 O O . PHE A 1 80 ? 0.403 -1.891 12.974 1.00 95.12 80 PHE A O 1
ATOM 641 N N . GLU A 1 81 ? 1.249 -3.796 13.802 1.00 93.62 81 GLU A N 1
ATOM 642 C CA . GLU A 1 81 ? -0.033 -4.309 14.286 1.00 93.62 81 GLU A CA 1
ATOM 643 C C . 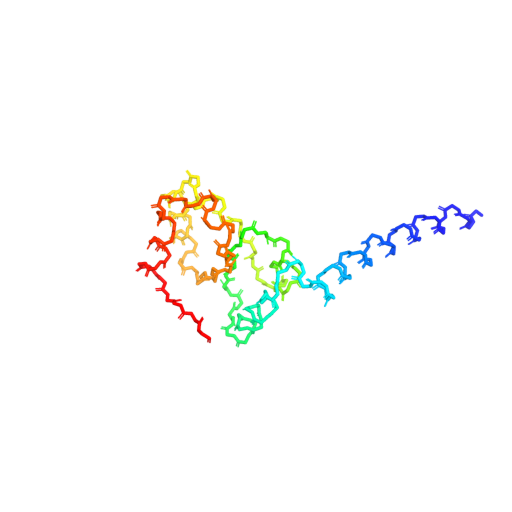GLU A 1 81 ? -0.625 -3.408 15.376 1.00 93.62 81 GLU A C 1
ATOM 645 O O . GLU A 1 81 ? -1.787 -3.015 15.269 1.00 93.62 81 GLU A O 1
ATOM 650 N N . ARG A 1 82 ? 0.174 -2.972 16.357 1.00 95.69 82 ARG A N 1
ATOM 651 C CA . ARG A 1 82 ? -0.280 -2.020 17.387 1.00 95.69 82 ARG A CA 1
ATOM 652 C C . ARG A 1 82 ? -0.765 -0.698 16.794 1.00 95.69 82 ARG A C 1
ATOM 654 O O . ARG A 1 82 ? -1.794 -0.168 17.223 1.00 95.69 82 ARG A O 1
ATOM 661 N N . GLU A 1 83 ? -0.055 -0.151 15.810 1.00 94.38 83 GLU A N 1
ATOM 662 C CA . GLU A 1 83 ? -0.449 1.097 15.150 1.00 94.38 83 GLU A CA 1
ATOM 663 C C . GLU A 1 83 ? -1.754 0.918 14.359 1.00 94.38 83 GLU A C 1
ATOM 665 O O . GLU A 1 83 ? -2.669 1.747 14.431 1.00 94.38 83 GLU A O 1
ATOM 670 N N . TRP A 1 84 ? -1.890 -0.212 13.662 1.00 93.94 84 TRP A N 1
ATOM 671 C CA . TRP A 1 84 ? -3.113 -0.569 12.955 1.00 93.94 84 TRP A CA 1
ATOM 672 C C . TRP A 1 84 ? -4.310 -0.715 13.903 1.00 93.94 84 TRP A C 1
ATOM 674 O O . TRP A 1 84 ? -5.381 -0.161 13.626 1.00 93.94 84 TRP A O 1
ATOM 684 N N . GLU A 1 85 ? -4.138 -1.379 15.044 1.00 94.38 85 GLU A N 1
ATOM 685 C CA . GLU A 1 85 ? -5.174 -1.491 16.073 1.00 94.38 85 GLU A CA 1
ATOM 686 C C . GLU A 1 85 ? -5.579 -0.126 16.628 1.00 94.38 85 GLU A C 1
ATOM 688 O O . GLU A 1 85 ? -6.768 0.202 16.653 1.00 94.38 85 GLU A O 1
ATOM 693 N N . THR A 1 86 ? -4.594 0.707 16.968 1.00 94.25 86 THR A N 1
ATOM 694 C CA . THR A 1 86 ? -4.813 2.059 17.506 1.00 94.25 86 THR A CA 1
ATOM 695 C C . THR A 1 86 ? -5.501 2.974 16.488 1.00 94.25 86 THR A C 1
ATOM 697 O O . THR A 1 86 ? -6.283 3.847 16.858 1.00 94.25 86 THR A O 1
ATOM 700 N N . SER A 1 87 ? -5.308 2.732 15.186 1.00 89.94 87 SER A N 1
ATOM 701 C CA . SER A 1 87 ? -6.019 3.448 14.117 1.00 89.94 87 SER A CA 1
ATOM 702 C C . SER A 1 87 ? -7.512 3.087 13.992 1.00 89.94 87 SER A C 1
ATOM 704 O O . SER A 1 87 ? -8.218 3.627 13.132 1.00 89.94 87 SER A O 1
ATOM 706 N N . GLY A 1 88 ? -8.008 2.164 14.822 1.00 92.19 88 GLY A N 1
ATOM 707 C CA . GLY A 1 88 ? -9.365 1.629 14.749 1.00 92.19 88 GLY A CA 1
ATOM 708 C C . GLY A 1 88 ? -9.519 0.555 13.673 1.00 92.19 88 GLY A C 1
ATOM 709 O O . GLY A 1 88 ? -10.587 0.455 13.069 1.00 92.19 88 GLY A O 1
ATOM 710 N N . ARG A 1 89 ? -8.444 -0.202 13.395 1.00 92.06 89 ARG A N 1
ATOM 711 C CA . ARG A 1 89 ? -8.405 -1.312 12.426 1.00 92.06 89 ARG A CA 1
ATOM 712 C C . ARG A 1 89 ? -8.977 -0.933 11.058 1.00 92.06 89 ARG A C 1
ATOM 714 O O . ARG A 1 89 ? -9.800 -1.649 10.482 1.00 92.06 89 ARG A O 1
ATOM 721 N N . LYS A 1 90 ? -8.554 0.222 10.528 1.00 94.69 90 LYS A N 1
ATOM 722 C CA . LYS A 1 90 ? -8.934 0.654 9.173 1.00 94.69 90 LYS A CA 1
ATOM 723 C C . LYS A 1 90 ? -8.584 -0.435 8.159 1.00 94.69 90 LYS A C 1
ATOM 725 O O . LYS A 1 90 ? -7.549 -1.085 8.288 1.00 94.69 90 LYS A O 1
ATOM 730 N N . ARG A 1 91 ? -9.435 -0.646 7.153 1.00 95.88 91 ARG A N 1
ATOM 731 C CA . ARG A 1 91 ? -9.185 -1.666 6.127 1.00 95.88 91 ARG A CA 1
ATOM 732 C C . ARG A 1 91 ? -7.923 -1.306 5.338 1.00 95.88 91 ARG A C 1
ATOM 734 O O . ARG A 1 91 ? -7.778 -0.174 4.876 1.00 95.88 91 ARG A O 1
ATOM 741 N N . LEU A 1 92 ? -7.036 -2.285 5.195 1.00 96.69 92 LEU A N 1
ATOM 742 C CA . LEU A 1 92 ? -5.778 -2.167 4.466 1.00 96.69 92 LEU A CA 1
ATOM 743 C C . LEU A 1 92 ? -5.871 -2.947 3.152 1.00 96.69 92 LEU A C 1
ATOM 745 O O . LEU A 1 92 ? -6.283 -4.108 3.146 1.00 96.69 92 LEU A O 1
ATOM 749 N N . TRP A 1 93 ? -5.461 -2.319 2.055 1.00 96.75 93 TRP A N 1
ATOM 750 C CA . TRP A 1 93 ? -5.268 -2.959 0.757 1.00 96.75 93 TRP A CA 1
ATOM 751 C C . TRP A 1 93 ? -3.784 -3.227 0.548 1.00 96.75 93 TRP A C 1
ATOM 753 O O . TRP A 1 93 ? -3.002 -2.287 0.501 1.00 96.75 93 TRP A O 1
ATOM 763 N N . PHE A 1 94 ? -3.385 -4.489 0.415 1.00 94.31 94 PHE A N 1
ATOM 764 C CA . PHE A 1 94 ? -1.992 -4.850 0.151 1.00 94.31 94 PHE A CA 1
ATOM 765 C C . PHE A 1 94 ? -1.790 -5.046 -1.349 1.00 94.31 94 PHE A C 1
ATOM 767 O O . PHE A 1 94 ? -2.281 -6.023 -1.915 1.00 94.31 94 PHE A O 1
ATOM 774 N N . LEU A 1 95 ? -1.079 -4.116 -1.989 1.00 91.62 95 LEU A N 1
ATOM 775 C CA . LEU A 1 95 ? -0.713 -4.202 -3.403 1.00 91.62 95 LEU A CA 1
ATOM 776 C C . LEU A 1 95 ? 0.782 -4.463 -3.483 1.00 91.62 95 LEU A C 1
ATOM 778 O O . LEU A 1 95 ? 1.612 -3.586 -3.253 1.00 91.62 95 LEU A O 1
ATOM 782 N N . VAL A 1 96 ? 1.124 -5.714 -3.754 1.00 84.81 96 VAL A N 1
ATOM 783 C CA . VAL A 1 96 ? 2.490 -6.201 -3.600 1.00 84.81 96 VAL A CA 1
ATOM 784 C C . VAL A 1 96 ? 2.931 -6.939 -4.846 1.00 84.81 96 VAL A C 1
ATOM 786 O O . VAL A 1 96 ? 2.176 -7.716 -5.428 1.00 84.81 96 VAL A O 1
ATOM 789 N N . ASP A 1 97 ? 4.162 -6.675 -5.271 1.00 80.56 97 ASP A N 1
ATOM 790 C CA . ASP A 1 97 ? 4.782 -7.420 -6.354 1.00 80.56 97 ASP A CA 1
ATOM 791 C C . ASP A 1 97 ? 5.435 -8.702 -5.826 1.00 80.56 97 ASP A C 1
ATOM 793 O O . ASP A 1 97 ? 6.200 -8.680 -4.860 1.00 80.56 97 ASP A O 1
ATOM 797 N N . VAL A 1 98 ? 5.156 -9.821 -6.499 1.00 78.06 98 VAL A N 1
ATOM 798 C CA . VAL A 1 98 ? 5.659 -11.145 -6.114 1.00 78.06 98 VAL A CA 1
ATOM 799 C C . VAL A 1 98 ? 7.181 -11.211 -6.220 1.00 78.06 98 VAL A C 1
ATOM 801 O O . VAL A 1 98 ? 7.816 -11.820 -5.358 1.00 78.06 98 VAL A O 1
ATOM 804 N N . ALA A 1 99 ? 7.777 -10.588 -7.243 1.00 77.69 99 ALA A N 1
ATOM 805 C CA . ALA A 1 99 ? 9.226 -10.618 -7.409 1.00 77.69 99 ALA A CA 1
ATOM 806 C C . ALA A 1 99 ? 9.919 -9.868 -6.265 1.00 77.69 99 ALA A C 1
ATOM 808 O O . ALA A 1 99 ? 10.858 -10.397 -5.677 1.00 77.69 99 ALA A O 1
ATOM 809 N N . SER A 1 100 ? 9.409 -8.695 -5.881 1.00 77.25 100 SER A N 1
ATOM 810 C CA . SER A 1 100 ? 9.926 -7.952 -4.729 1.00 77.25 100 SER A CA 1
ATOM 811 C C . SER A 1 100 ? 9.718 -8.704 -3.402 1.00 77.25 100 SER A C 1
ATOM 813 O O . SER A 1 100 ? 10.660 -8.818 -2.621 1.00 77.25 100 SER A O 1
ATOM 815 N N . PHE A 1 101 ? 8.552 -9.324 -3.188 1.00 79.69 101 PHE A N 1
ATOM 816 C CA . PHE A 1 101 ? 8.286 -10.173 -2.016 1.00 79.69 101 PHE A CA 1
ATOM 817 C C . PHE A 1 101 ? 9.280 -11.330 -1.871 1.00 79.69 101 PHE A C 1
ATOM 819 O O . PHE A 1 101 ? 9.712 -11.638 -0.766 1.00 79.69 101 PHE A O 1
ATOM 826 N N . ASN A 1 102 ? 9.677 -11.963 -2.977 1.00 81.50 102 ASN A N 1
ATOM 827 C CA . ASN A 1 102 ? 10.666 -13.044 -2.942 1.00 81.50 102 ASN A CA 1
ATOM 828 C C . ASN A 1 102 ? 12.061 -12.586 -2.498 1.00 81.50 102 ASN A C 1
ATOM 830 O O . ASN A 1 102 ? 12.850 -13.429 -2.084 1.00 81.50 102 ASN A O 1
ATOM 834 N N . VAL A 1 103 ? 12.359 -11.287 -2.584 1.00 83.19 103 VAL A N 1
ATOM 835 C CA . VAL A 1 103 ? 13.646 -10.727 -2.163 1.00 83.19 103 VAL A CA 1
ATOM 836 C C . VAL A 1 103 ? 13.606 -10.304 -0.696 1.00 83.19 103 VAL A C 1
ATOM 838 O O . VAL A 1 103 ? 14.480 -10.708 0.063 1.00 83.19 103 VAL A O 1
ATOM 841 N N . PHE A 1 104 ? 12.612 -9.509 -0.287 1.00 83.31 104 PHE A N 1
ATOM 842 C CA . PHE A 1 104 ? 12.599 -8.909 1.054 1.00 83.31 104 PHE A CA 1
ATOM 843 C C . PHE A 1 104 ? 11.801 -9.690 2.113 1.00 83.31 104 PHE A C 1
ATOM 845 O O . PHE A 1 104 ? 11.996 -9.453 3.295 1.00 83.31 104 PHE A O 1
ATOM 852 N N . ASP A 1 105 ? 10.926 -10.619 1.717 1.00 88.00 105 ASP A N 1
ATOM 853 C CA . ASP A 1 105 ? 10.126 -11.484 2.607 1.00 88.00 105 ASP A CA 1
ATOM 854 C C . ASP A 1 105 ? 10.469 -12.957 2.324 1.00 88.00 105 ASP A C 1
ATOM 856 O O . ASP A 1 105 ? 9.610 -13.782 1.998 1.00 88.00 105 ASP A O 1
ATOM 860 N N . ALA A 1 106 ? 11.766 -13.279 2.317 1.00 85.00 106 ALA A N 1
ATOM 861 C CA . ALA A 1 106 ? 12.268 -14.592 1.906 1.00 85.00 106 ALA A CA 1
ATOM 862 C C . ALA A 1 106 ? 11.803 -15.733 2.832 1.00 85.00 106 ALA A C 1
ATOM 864 O O . ALA A 1 106 ? 11.581 -16.850 2.367 1.00 85.00 106 ALA A O 1
ATOM 865 N N . ASP A 1 107 ? 11.610 -15.447 4.120 1.00 89.25 107 ASP A N 1
ATOM 866 C CA . ASP A 1 107 ? 11.099 -16.377 5.135 1.00 89.25 107 ASP A CA 1
ATOM 867 C C . ASP A 1 107 ? 9.562 -16.468 5.172 1.00 89.25 107 ASP A C 1
ATOM 869 O O . ASP A 1 107 ? 9.005 -17.205 5.986 1.00 89.25 107 ASP A O 1
ATOM 873 N N . VAL A 1 108 ? 8.886 -15.745 4.270 1.00 88.88 108 VAL A N 1
ATOM 874 C CA . VAL A 1 108 ? 7.432 -15.682 4.082 1.00 88.88 108 VAL A CA 1
ATOM 875 C C . VAL A 1 108 ? 6.635 -15.204 5.306 1.00 88.88 108 VAL A C 1
ATOM 877 O O . VAL A 1 108 ? 5.416 -15.419 5.362 1.00 88.88 108 VAL A O 1
ATOM 880 N N . ALA A 1 109 ? 7.278 -14.556 6.279 1.00 90.88 109 ALA A N 1
ATOM 881 C CA . ALA A 1 109 ? 6.636 -14.090 7.504 1.00 90.88 109 ALA A CA 1
ATOM 882 C C . ALA A 1 109 ? 5.528 -13.062 7.220 1.00 90.88 109 ALA A C 1
ATOM 884 O O . ALA A 1 109 ? 4.382 -13.240 7.652 1.00 90.88 109 ALA A O 1
ATOM 885 N N . VAL A 1 110 ? 5.818 -12.038 6.412 1.00 90.19 110 VAL A N 1
ATOM 886 C CA . VAL A 1 110 ? 4.856 -10.987 6.051 1.00 90.19 110 VAL A CA 1
ATOM 887 C C . VAL A 1 110 ? 3.734 -11.550 5.187 1.00 90.19 110 VAL A C 1
ATOM 889 O O . VAL A 1 110 ? 2.556 -11.263 5.423 1.00 90.19 110 VAL A O 1
ATOM 892 N N . ARG A 1 111 ? 4.054 -12.422 4.223 1.00 88.94 111 ARG A N 1
ATOM 893 C CA . ARG A 1 111 ? 3.038 -13.136 3.429 1.00 88.94 111 ARG A CA 1
ATOM 894 C C . ARG A 1 111 ? 2.066 -13.919 4.298 1.00 88.94 111 ARG A C 1
ATOM 896 O O . ARG A 1 111 ? 0.859 -13.884 4.043 1.00 88.94 111 ARG A O 1
ATOM 903 N N . ASN A 1 112 ? 2.570 -14.630 5.300 1.00 91.62 112 ASN A N 1
ATOM 904 C CA . ASN A 1 112 ? 1.730 -15.393 6.215 1.00 91.62 112 ASN A CA 1
ATOM 905 C C . ASN A 1 112 ? 0.876 -14.469 7.083 1.00 91.62 112 ASN A C 1
ATOM 907 O O . ASN A 1 112 ? -0.324 -14.715 7.207 1.00 91.62 112 ASN A O 1
ATOM 911 N N . TRP A 1 113 ? 1.444 -13.371 7.588 1.00 92.44 113 TRP A N 1
ATOM 912 C CA . TRP A 1 113 ? 0.701 -12.364 8.346 1.00 92.44 113 TRP A CA 1
ATOM 913 C C . TRP A 1 113 ? -0.487 -11.814 7.541 1.00 92.44 113 TRP A C 1
ATOM 915 O O . TRP A 1 113 ? -1.624 -11.829 8.025 1.00 92.44 113 TRP A O 1
ATOM 925 N N . ILE A 1 114 ? -0.251 -11.425 6.279 1.00 91.94 114 ILE A N 1
ATOM 926 C CA . ILE A 1 114 ? -1.287 -10.905 5.372 1.00 91.94 114 ILE A CA 1
ATOM 927 C C . ILE A 1 114 ? -2.350 -11.973 5.095 1.00 91.94 114 ILE A C 1
ATOM 929 O O . ILE A 1 114 ? -3.541 -11.677 5.135 1.00 91.94 114 ILE A O 1
ATOM 933 N N . ARG A 1 115 ? -1.956 -13.226 4.834 1.00 90.69 115 ARG A N 1
ATOM 934 C CA . ARG A 1 115 ? -2.900 -14.322 4.540 1.00 90.69 115 ARG A CA 1
ATOM 935 C C . ARG A 1 115 ? -3.767 -14.710 5.733 1.00 90.69 115 ARG A C 1
ATOM 937 O O . ARG A 1 115 ? -4.910 -15.099 5.532 1.00 90.69 115 ARG A O 1
ATOM 944 N N . GLN A 1 116 ? -3.239 -14.621 6.950 1.00 93.75 116 GLN A N 1
ATOM 945 C CA . GLN A 1 116 ? -3.983 -14.944 8.170 1.00 93.75 116 GLN A CA 1
ATOM 946 C C . GLN A 1 116 ? -5.039 -13.886 8.516 1.00 93.75 116 GLN A C 1
ATOM 948 O O . GLN A 1 116 ? -6.057 -14.217 9.118 1.00 93.75 116 GLN A O 1
ATOM 953 N N . ARG A 1 117 ? -4.802 -12.619 8.151 1.00 92.38 117 ARG A N 1
ATOM 954 C CA . ARG A 1 117 ? -5.671 -11.476 8.501 1.00 92.38 117 ARG A CA 1
ATOM 955 C C . ARG A 1 117 ? -6.498 -10.950 7.334 1.00 92.38 117 ARG A C 1
ATOM 957 O O . ARG A 1 117 ? -7.436 -10.181 7.532 1.00 92.38 117 ARG A O 1
ATOM 964 N N . GLY A 1 118 ? -6.129 -11.327 6.121 1.00 92.25 118 GLY A N 1
ATOM 965 C CA . GLY A 1 118 ? -6.704 -10.817 4.892 1.00 92.25 118 GLY A CA 1
ATOM 966 C C . GLY A 1 118 ? -7.316 -11.905 4.028 1.00 92.25 118 GLY A C 1
ATOM 967 O O . GLY A 1 118 ? -7.363 -13.087 4.358 1.00 92.25 118 GLY A O 1
ATOM 968 N N . ARG A 1 119 ? -7.779 -11.473 2.860 1.00 92.62 119 ARG A N 1
ATOM 969 C CA . ARG A 1 119 ? -8.215 -12.350 1.779 1.00 92.62 119 ARG A CA 1
ATOM 970 C C . ARG A 1 119 ? -7.657 -11.825 0.470 1.00 92.62 119 ARG A C 1
ATOM 972 O O . ARG A 1 119 ? -7.522 -10.616 0.294 1.00 92.62 119 ARG A O 1
ATOM 979 N N . MET A 1 120 ? -7.378 -12.731 -0.456 1.00 89.69 120 MET A N 1
ATOM 980 C CA . MET A 1 120 ? -7.062 -12.345 -1.824 1.00 89.69 120 MET A CA 1
ATOM 981 C C . MET A 1 12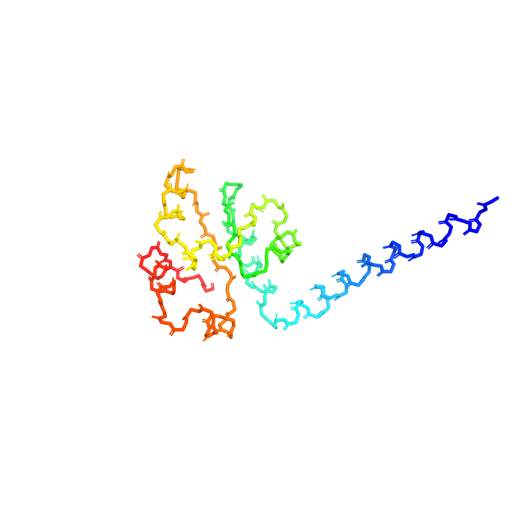0 ? -8.335 -11.829 -2.503 1.00 89.69 120 MET A C 1
ATOM 983 O O . MET A 1 120 ? -9.398 -12.446 -2.389 1.00 89.69 120 MET A O 1
ATOM 987 N N . VAL A 1 121 ? -8.223 -10.695 -3.186 1.00 86.19 121 VAL A N 1
ATOM 988 C CA . VAL A 1 121 ? -9.265 -10.157 -4.065 1.00 86.19 121 VAL A CA 1
ATOM 989 C C . VAL A 1 121 ? -8.834 -10.478 -5.494 1.00 86.19 121 VAL A C 1
ATOM 991 O O . VAL A 1 121 ? -7.650 -10.350 -5.807 1.00 86.19 121 VAL A O 1
ATOM 994 N N . LYS A 1 122 ? -9.755 -11.020 -6.291 1.00 65.69 122 LYS A N 1
ATOM 995 C CA . LYS A 1 122 ? -9.516 -11.410 -7.684 1.00 65.69 122 LYS A CA 1
ATOM 996 C C . LYS A 1 122 ? -10.076 -10.358 -8.615 1.00 65.69 122 LYS A C 1
ATOM 998 O O . LYS A 1 122 ? -11.172 -9.861 -8.279 1.00 65.69 122 LYS A O 1
#

Sequence (122 aa):
NTLGILVPCVLLVTLLSQDYLYFKIENGGRPKWREAFEVVQAEKKPTDKVVLSEPEMGRYYLPELTSIYIGGLLDDSEAFEREWETSGRKRLWFLVDVASFNVFDADVAVRNWIRQRGRMVK

Foldseek 3Di:
DVVVVVVVVVVVCVVVVVVVCCCVVCVVVDPCLLVLLVLCVVVDDLQEAEEECDQVNCCVSPVSHHYHYCVCCLVDVPVVVVVCVVSVVHHYHYDYDPVVCCVSVVVCPSVVVCVVVHDDDD

Radius of gyration: 17.66 Å; chains: 1; bounding box: 29×55×39 Å